Protein AF-A0A2M7XTB3-F1 (afdb_monomer)

Structure (mmCIF, N/CA/C/O backbone):
data_AF-A0A2M7XTB3-F1
#
_entry.id   AF-A0A2M7XTB3-F1
#
loop_
_atom_site.group_PDB
_atom_site.id
_atom_site.type_symbol
_atom_site.label_atom_id
_atom_site.label_alt_id
_atom_site.label_comp_id
_atom_site.label_asym_id
_atom_site.label_entity_id
_atom_site.label_seq_id
_atom_site.pdbx_PDB_ins_code
_atom_site.Cartn_x
_atom_site.Cartn_y
_atom_site.Cartn_z
_atom_site.occupancy
_atom_site.B_iso_or_equiv
_atom_site.auth_seq_id
_atom_site.auth_comp_id
_atom_site.auth_asym_id
_atom_site.auth_atom_id
_atom_site.pdbx_PDB_model_num
ATOM 1 N N . MET A 1 1 ? -16.590 -21.324 5.768 1.00 47.69 1 MET A N 1
ATOM 2 C CA . MET A 1 1 ? -17.124 -20.169 6.522 1.00 47.69 1 MET A CA 1
ATOM 3 C C . MET A 1 1 ? -16.622 -18.913 5.828 1.00 47.69 1 MET A C 1
ATOM 5 O O . MET A 1 1 ? -15.413 -18.747 5.748 1.00 47.69 1 MET A O 1
ATOM 9 N N . ALA A 1 2 ? -17.500 -18.101 5.238 1.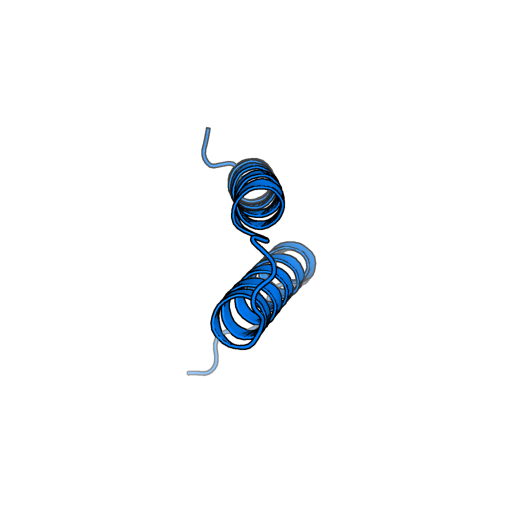00 64.00 2 ALA A N 1
ATOM 10 C CA . ALA A 1 2 ? -17.094 -16.834 4.629 1.00 64.00 2 ALA A CA 1
ATOM 11 C C . ALA A 1 2 ? -16.771 -15.829 5.744 1.00 64.00 2 ALA A C 1
ATOM 13 O O . ALA A 1 2 ? -17.563 -15.674 6.673 1.00 64.00 2 ALA A O 1
ATOM 14 N N . ARG A 1 3 ? -15.600 -15.189 5.689 1.00 74.50 3 ARG A N 1
ATOM 15 C CA . ARG A 1 3 ? -15.240 -14.124 6.631 1.00 74.50 3 ARG A CA 1
ATOM 16 C C . ARG A 1 3 ? -16.077 -12.894 6.277 1.00 74.50 3 ARG A C 1
ATOM 18 O O . ARG A 1 3 ? -15.973 -12.392 5.162 1.00 74.50 3 ARG A O 1
ATOM 25 N N . ALA A 1 4 ? -16.935 -12.454 7.194 1.00 81.25 4 ALA A N 1
ATOM 26 C CA . ALA A 1 4 ? -17.653 -11.196 7.037 1.00 81.25 4 ALA A CA 1
ATOM 27 C C . ALA A 1 4 ? -16.639 -10.050 7.137 1.00 81.25 4 ALA A C 1
ATOM 29 O O . ALA A 1 4 ? -15.950 -9.934 8.149 1.00 81.25 4 ALA A O 1
ATOM 30 N N . VAL A 1 5 ? -16.521 -9.258 6.071 1.00 82.81 5 VAL A N 1
ATOM 31 C CA . VAL A 1 5 ? -15.691 -8.049 6.052 1.00 82.81 5 VAL A CA 1
ATOM 32 C C . VAL A 1 5 ? -16.349 -7.014 6.948 1.00 82.81 5 VAL A C 1
ATOM 34 O O . VAL A 1 5 ? -17.517 -6.669 6.750 1.00 82.81 5 VAL A O 1
ATOM 37 N N . LEU A 1 6 ? -15.608 -6.531 7.937 1.00 89.56 6 LEU A N 1
ATOM 38 C CA . LEU A 1 6 ? -16.098 -5.483 8.823 1.00 89.56 6 LEU A CA 1
ATOM 39 C C . LEU A 1 6 ? -15.976 -4.128 8.122 1.00 89.56 6 LEU A C 1
ATOM 41 O O . LEU A 1 6 ? -15.092 -3.914 7.297 1.00 89.56 6 LEU A O 1
ATOM 45 N N . GLU A 1 7 ? -16.864 -3.184 8.430 1.00 85.88 7 GLU A N 1
ATOM 46 C CA . GLU A 1 7 ? -16.875 -1.895 7.721 1.00 85.88 7 GLU A CA 1
ATOM 47 C C . GLU A 1 7 ? -15.566 -1.116 7.880 1.00 85.88 7 GLU A C 1
ATOM 49 O O . GLU A 1 7 ? -15.123 -0.458 6.943 1.00 85.88 7 GLU A O 1
ATOM 54 N N . PHE A 1 8 ? -14.906 -1.261 9.030 1.00 86.88 8 PHE A N 1
ATOM 55 C CA . PHE A 1 8 ? -13.593 -0.674 9.287 1.00 86.88 8 PHE A CA 1
ATOM 56 C C . PHE A 1 8 ? -12.448 -1.372 8.533 1.00 86.88 8 PHE A C 1
ATOM 58 O O . PHE A 1 8 ? -11.370 -0.799 8.418 1.00 86.88 8 PHE A O 1
ATOM 65 N N . GLU A 1 9 ? -12.656 -2.590 8.018 1.00 88.75 9 GLU A N 1
ATOM 66 C CA . GLU A 1 9 ? -11.682 -3.302 7.177 1.00 88.75 9 GLU A CA 1
ATOM 67 C C . GLU A 1 9 ? -11.772 -2.854 5.706 1.00 88.75 9 GLU A C 1
ATOM 69 O O . GLU A 1 9 ? -10.807 -3.035 4.965 1.00 88.75 9 GLU A O 1
ATOM 74 N N . LYS A 1 10 ? -12.879 -2.224 5.268 1.00 90.50 10 LYS A N 1
ATOM 75 C CA . LYS A 1 10 ? -13.048 -1.755 3.876 1.00 90.50 10 LYS A CA 1
ATOM 76 C C . LYS A 1 10 ? -11.907 -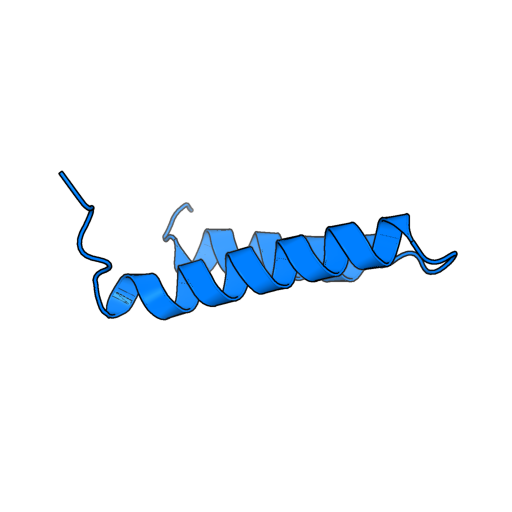0.837 3.404 1.00 90.50 10 LYS A C 1
ATOM 78 O O . LYS A 1 10 ? -11.341 -1.137 2.355 1.00 90.50 10 LYS A O 1
ATOM 83 N N . PRO A 1 11 ? -11.487 0.201 4.159 1.00 91.62 11 PRO A N 1
ATOM 84 C CA . PRO A 1 11 ? -10.407 1.087 3.718 1.00 91.62 11 PRO A CA 1
ATOM 85 C C . PRO A 1 11 ? -9.065 0.365 3.553 1.00 91.62 11 PRO A C 1
ATOM 87 O O . PRO A 1 11 ? -8.276 0.720 2.680 1.00 91.62 11 PRO A O 1
ATOM 90 N N . LEU A 1 12 ? -8.801 -0.654 4.380 1.00 93.31 12 LEU A N 1
ATOM 91 C CA . LEU A 1 12 ? -7.600 -1.481 4.266 1.00 93.31 12 LEU A CA 1
ATOM 92 C C . LEU A 1 12 ? -7.660 -2.344 3.008 1.00 93.31 12 LEU A C 1
ATOM 94 O O . LEU A 1 12 ? -6.727 -2.319 2.215 1.00 93.31 12 LEU A O 1
ATOM 98 N N . ILE A 1 13 ? -8.775 -3.041 2.789 1.00 93.88 13 ILE A N 1
ATOM 99 C CA . ILE A 1 13 ? -8.969 -3.914 1.623 1.00 93.88 13 ILE A CA 1
ATOM 100 C C . ILE A 1 13 ? -8.870 -3.120 0.315 1.00 93.88 13 ILE A C 1
ATOM 102 O O . ILE A 1 13 ? -8.208 -3.559 -0.623 1.00 93.88 13 ILE A O 1
ATOM 106 N N . GLU A 1 14 ? -9.490 -1.942 0.248 1.00 95.00 14 GLU A N 1
ATOM 107 C CA . GLU A 1 14 ? -9.406 -1.055 -0.918 1.00 95.00 14 GLU A CA 1
ATOM 108 C C . GLU A 1 14 ? -7.961 -0.612 -1.189 1.00 95.00 14 GLU A C 1
ATOM 110 O O . GLU A 1 14 ? -7.510 -0.593 -2.337 1.00 95.00 14 GLU A O 1
ATOM 115 N N . LEU A 1 15 ? -7.205 -0.295 -0.134 1.00 95.44 15 LEU A N 1
ATOM 116 C CA . LEU A 1 15 ? -5.804 0.090 -0.258 1.00 95.44 15 LEU A CA 1
ATOM 117 C C . LEU A 1 15 ? -4.923 -1.086 -0.713 1.00 95.44 15 LEU A C 1
ATOM 119 O O . LEU A 1 15 ? -4.072 -0.896 -1.582 1.00 95.44 15 LEU A O 1
ATOM 123 N N . GLU A 1 16 ? -5.151 -2.299 -0.201 1.00 95.19 16 GLU A N 1
ATOM 124 C CA . GLU A 1 16 ? -4.460 -3.519 -0.650 1.00 95.19 16 GLU A CA 1
ATOM 125 C C . GLU A 1 16 ? -4.730 -3.816 -2.127 1.00 95.19 16 GLU A C 1
ATOM 127 O O . GLU A 1 16 ? -3.802 -4.114 -2.884 1.00 95.19 16 GLU A O 1
ATOM 132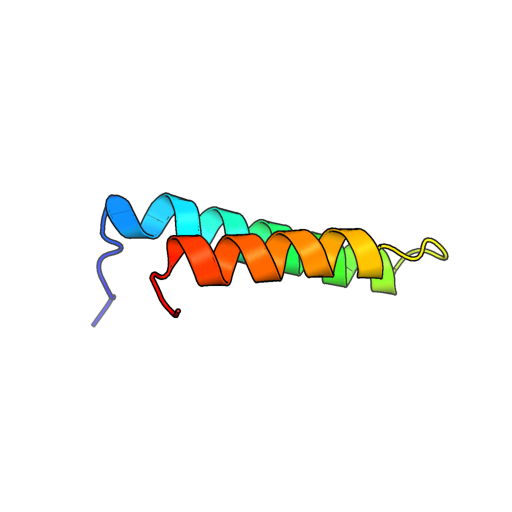 N N . GLN A 1 17 ? -5.990 -3.702 -2.557 1.00 96.31 17 GLN A N 1
ATOM 133 C CA . GLN A 1 17 ? -6.374 -3.895 -3.956 1.00 96.31 17 GLN A CA 1
ATOM 134 C C . GLN A 1 17 ? -5.665 -2.892 -4.864 1.00 96.31 17 GLN A C 1
ATOM 136 O O . GLN A 1 17 ? -5.061 -3.283 -5.862 1.00 96.31 17 GLN A O 1
ATOM 141 N N . LYS A 1 18 ? -5.645 -1.618 -4.470 1.00 95.75 18 LYS A N 1
ATOM 142 C CA . LYS A 1 18 ? -4.985 -0.559 -5.233 1.00 95.75 18 LYS A CA 1
ATOM 143 C C . LYS A 1 18 ? -3.470 -0.759 -5.340 1.00 95.75 18 LYS A C 1
ATOM 145 O O . LYS A 1 18 ? -2.894 -0.519 -6.399 1.00 95.75 18 LYS A O 1
ATOM 150 N N . ILE A 1 19 ? -2.817 -1.219 -4.270 1.00 95.88 19 ILE A N 1
ATOM 151 C CA . ILE A 1 19 ? -1.388 -1.578 -4.294 1.00 95.88 19 ILE A CA 1
ATOM 152 C C . ILE A 1 19 ? -1.144 -2.706 -5.299 1.00 95.88 19 ILE A C 1
ATOM 154 O O . ILE A 1 19 ? -0.246 -2.597 -6.130 1.00 95.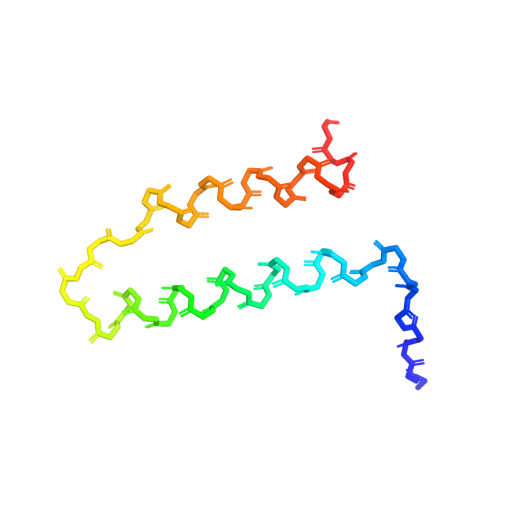88 19 ILE A O 1
ATOM 158 N N . LYS A 1 20 ? -1.970 -3.756 -5.262 1.00 95.44 20 LYS A N 1
ATOM 159 C CA . LYS A 1 20 ? -1.850 -4.907 -6.163 1.00 95.44 20 LYS A CA 1
ATOM 160 C C . LYS A 1 20 ? -2.035 -4.520 -7.631 1.00 95.44 20 LYS A C 1
ATOM 162 O O . LYS A 1 20 ? -1.304 -5.007 -8.488 1.00 95.44 20 LYS A O 1
ATOM 167 N N . GLU A 1 21 ? -2.989 -3.643 -7.928 1.00 94.50 21 GLU A N 1
ATOM 168 C CA . GLU A 1 21 ? -3.191 -3.115 -9.281 1.00 94.50 21 GLU A CA 1
ATOM 169 C C . GLU A 1 21 ? -1.959 -2.352 -9.776 1.00 94.50 21 GLU A C 1
ATOM 171 O O . GLU A 1 21 ? -1.488 -2.610 -10.882 1.00 94.50 21 GLU A O 1
ATOM 176 N N . MET A 1 22 ? -1.380 -1.478 -8.946 1.00 93.62 22 MET A N 1
ATOM 177 C CA . MET A 1 22 ? -0.150 -0.762 -9.301 1.00 93.62 22 MET A CA 1
ATOM 178 C C . MET A 1 22 ? 1.050 -1.687 -9.480 1.00 93.62 22 MET A C 1
ATOM 180 O O . MET A 1 22 ? 1.843 -1.463 -10.388 1.00 93.62 22 MET A O 1
ATOM 184 N N . GLU A 1 23 ? 1.189 -2.728 -8.658 1.00 92.50 23 GLU A N 1
ATOM 185 C CA . GLU A 1 23 ? 2.239 -3.734 -8.843 1.00 92.50 23 GLU A CA 1
ATOM 186 C C . GLU A 1 23 ? 2.094 -4.421 -10.206 1.00 92.50 23 GLU A C 1
ATOM 188 O O . GLU A 1 23 ? 3.063 -4.496 -10.958 1.00 92.50 23 GLU A O 1
ATOM 193 N N . ILE A 1 24 ? 0.878 -4.835 -10.578 1.00 92.88 24 ILE A N 1
ATOM 194 C CA . ILE A 1 24 ? 0.602 -5.433 -11.893 1.00 92.88 24 ILE A CA 1
ATOM 195 C C . ILE A 1 24 ? 0.934 -4.443 -13.019 1.00 92.88 24 ILE A C 1
ATOM 197 O O . ILE A 1 24 ? 1.657 -4.801 -13.949 1.00 92.88 24 ILE A O 1
ATOM 201 N N . MET A 1 25 ? 0.474 -3.193 -12.928 1.00 90.50 25 MET A N 1
ATOM 202 C CA . MET A 1 25 ? 0.750 -2.159 -13.934 1.00 90.50 25 MET A CA 1
ATOM 203 C C . MET A 1 25 ? 2.245 -1.851 -14.064 1.00 90.50 25 MET A C 1
ATOM 205 O O . MET A 1 25 ? 2.746 -1.690 -15.176 1.00 90.50 25 MET A O 1
ATOM 209 N N . SER A 1 26 ? 2.975 -1.819 -12.948 1.00 89.06 26 SER A N 1
ATOM 210 C CA . SER A 1 26 ? 4.425 -1.616 -12.939 1.00 89.06 26 SER A CA 1
ATOM 211 C C . SER A 1 26 ? 5.171 -2.767 -13.610 1.00 89.06 26 SER A C 1
ATOM 213 O O . SER A 1 26 ? 6.222 -2.537 -14.187 1.00 89.06 26 SER A O 1
ATOM 215 N N . THR A 1 27 ? 4.644 -3.998 -13.567 1.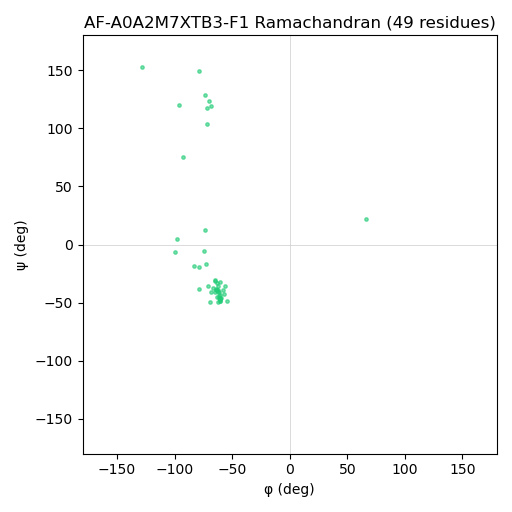00 88.12 27 THR A N 1
ATOM 216 C CA . THR A 1 27 ? 5.244 -5.122 -14.313 1.00 88.12 27 THR A CA 1
ATOM 217 C C . THR A 1 27 ? 4.899 -5.133 -15.801 1.00 88.12 27 THR A C 1
ATOM 219 O O . THR A 1 27 ? 5.581 -5.794 -16.579 1.00 88.12 27 THR A O 1
ATOM 222 N N . GLN A 1 28 ? 3.837 -4.431 -16.204 1.00 89.75 28 GLN A N 1
ATOM 223 C CA . GLN A 1 28 ? 3.349 -4.387 -17.586 1.00 89.75 28 GLN A CA 1
ATOM 224 C C . GLN A 1 28 ? 3.787 -3.128 -18.346 1.00 89.75 28 GLN A C 1
ATOM 226 O O . GLN A 1 28 ? 3.534 -3.024 -19.544 1.00 89.75 28 GLN A O 1
ATOM 231 N N . SER A 1 29 ? 4.418 -2.171 -17.666 1.00 83.94 29 SER A N 1
ATOM 232 C CA . SER A 1 29 ? 4.875 -0.909 -18.244 1.00 83.94 29 SER A CA 1
ATOM 233 C C . SER A 1 29 ? 6.348 -0.671 -17.928 1.00 83.94 29 SER A C 1
ATOM 235 O O . SER A 1 29 ? 6.837 -1.093 -16.888 1.00 83.94 29 SER A O 1
ATOM 237 N N . ASP A 1 30 ? 7.045 0.071 -18.789 1.00 86.81 30 ASP A N 1
ATOM 238 C CA . ASP A 1 30 ? 8.424 0.526 -18.538 1.00 86.81 30 ASP A CA 1
ATOM 239 C C . ASP A 1 30 ? 8.499 1.657 -17.485 1.00 86.81 30 ASP A C 1
ATOM 241 O O . ASP A 1 30 ? 9.519 2.333 -17.343 1.00 86.81 30 ASP A O 1
ATOM 245 N N . VAL A 1 31 ? 7.402 1.912 -16.760 1.00 87.06 31 VAL A N 1
ATOM 246 C CA . VAL A 1 31 ? 7.303 2.968 -15.753 1.00 87.06 31 VAL A CA 1
ATOM 247 C C . VAL A 1 31 ? 7.582 2.380 -14.375 1.00 87.06 31 VAL A C 1
ATOM 249 O O . VAL A 1 31 ? 6.849 1.519 -13.889 1.00 87.06 31 VAL A O 1
ATOM 252 N N . ASP A 1 32 ? 8.611 2.901 -13.710 1.00 87.94 32 ASP A N 1
ATOM 253 C CA . ASP A 1 32 ? 8.898 2.563 -12.319 1.00 87.94 32 ASP A CA 1
ATOM 254 C C . ASP A 1 32 ? 7.865 3.205 -11.379 1.00 87.94 32 ASP A C 1
ATOM 256 O O . ASP A 1 32 ? 7.908 4.403 -11.091 1.00 87.94 32 ASP A O 1
ATOM 260 N N . MET A 1 33 ? 6.929 2.392 -10.887 1.00 91.38 33 MET A N 1
ATOM 261 C CA . MET A 1 33 ? 5.944 2.801 -9.881 1.00 91.38 33 MET A CA 1
ATOM 262 C C . MET A 1 33 ? 6.351 2.397 -8.456 1.00 91.38 33 MET A C 1
ATOM 264 O O . MET A 1 33 ? 5.592 2.624 -7.509 1.00 91.38 33 MET A O 1
ATOM 268 N N . SER A 1 34 ? 7.546 1.823 -8.264 1.00 91.19 34 SER A N 1
ATOM 269 C CA . SER A 1 34 ? 8.019 1.351 -6.958 1.00 91.19 34 SER A CA 1
ATOM 270 C C . SER A 1 34 ? 8.027 2.422 -5.853 1.00 91.19 34 SER A C 1
ATOM 272 O O . SER A 1 34 ? 7.657 2.077 -4.722 1.00 91.19 34 SER A O 1
ATOM 274 N N . PRO A 1 35 ? 8.332 3.716 -6.115 1.00 93.94 35 PRO A N 1
ATOM 275 C CA . PRO A 1 35 ? 8.301 4.739 -5.070 1.00 93.94 35 PRO A CA 1
ATOM 276 C C . PRO A 1 35 ? 6.886 4.993 -4.544 1.00 93.94 35 PRO A C 1
ATOM 278 O O . PRO A 1 35 ? 6.692 5.203 -3.347 1.00 93.94 35 PRO A O 1
ATOM 281 N N . GLU A 1 36 ? 5.888 4.951 -5.425 1.00 94.06 36 GLU A N 1
ATOM 282 C CA . GLU A 1 36 ? 4.498 5.234 -5.066 1.00 94.06 36 GLU A CA 1
ATOM 283 C C . GLU A 1 36 ? 3.849 4.024 -4.381 1.00 94.06 36 GLU A C 1
ATOM 285 O O . GLU A 1 36 ? 3.163 4.172 -3.368 1.00 94.06 36 GLU A O 1
ATOM 290 N N . ILE A 1 37 ? 4.166 2.811 -4.851 1.00 95.19 37 ILE A N 1
ATOM 291 C CA . ILE A 1 37 ? 3.795 1.553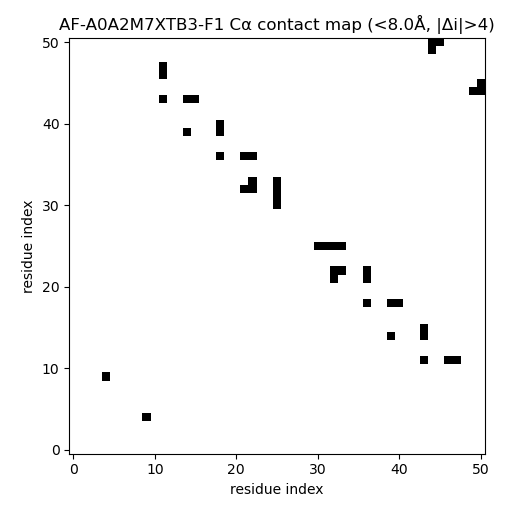 -4.186 1.00 95.19 37 ILE A CA 1
ATOM 292 C C . ILE A 1 37 ? 4.331 1.526 -2.750 1.00 95.19 37 ILE A C 1
ATOM 294 O O . ILE A 1 37 ? 3.611 1.134 -1.829 1.00 95.19 37 ILE A O 1
ATOM 298 N N . LYS A 1 38 ? 5.576 1.974 -2.532 1.00 95.88 38 LYS A N 1
ATOM 299 C CA . LYS A 1 38 ? 6.180 2.032 -1.195 1.00 95.88 38 LYS A CA 1
ATOM 300 C C . LYS A 1 38 ? 5.387 2.938 -0.248 1.00 95.88 38 LYS A C 1
ATOM 302 O O . LYS A 1 38 ? 5.030 2.489 0.838 1.00 95.88 38 LYS A O 1
ATOM 307 N N . LYS A 1 39 ? 5.040 4.156 -0.675 1.00 95.94 39 LYS A N 1
ATOM 308 C CA . LYS A 1 39 ? 4.230 5.091 0.133 1.00 95.94 39 LYS A CA 1
ATOM 309 C C . LYS A 1 39 ? 2.872 4.501 0.515 1.00 95.94 39 LYS A C 1
ATOM 311 O O . LYS A 1 39 ? 2.387 4.699 1.625 1.00 95.94 39 LYS A O 1
ATOM 316 N N . LEU A 1 40 ? 2.240 3.767 -0.399 1.00 95.38 40 LEU A N 1
ATOM 317 C CA . LEU A 1 40 ? 0.943 3.144 -0.132 1.00 95.38 40 LEU A CA 1
ATOM 318 C C . LEU A 1 40 ? 1.051 1.979 0.853 1.00 95.38 40 LEU A C 1
ATOM 320 O O . LEU A 1 40 ? 0.170 1.830 1.696 1.00 95.38 40 LEU A O 1
ATOM 324 N N . LYS A 1 41 ? 2.137 1.199 0.796 1.00 94.56 41 LYS A N 1
ATOM 325 C CA . LYS A 1 41 ? 2.434 0.154 1.789 1.00 94.56 41 LYS A CA 1
ATOM 326 C C . LYS A 1 41 ? 2.691 0.742 3.176 1.00 94.56 41 LYS A C 1
ATOM 328 O O . LYS A 1 41 ? 2.174 0.205 4.149 1.00 94.56 41 LYS A O 1
ATOM 333 N N . GLU A 1 42 ? 3.418 1.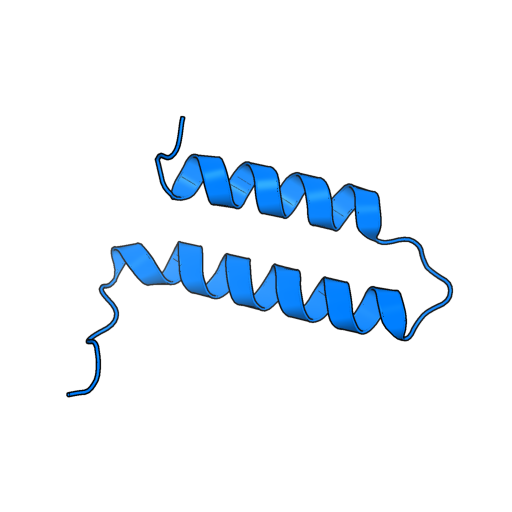855 3.260 1.00 95.38 42 GLU A N 1
ATOM 334 C CA . GLU A 1 42 ? 3.631 2.589 4.518 1.00 95.38 42 GLU A CA 1
ATOM 335 C C . GLU A 1 42 ? 2.289 3.067 5.105 1.00 95.38 42 GLU A C 1
ATOM 337 O O . GLU A 1 42 ? 1.964 2.782 6.259 1.00 95.38 42 GLU A O 1
ATOM 342 N N . LYS A 1 43 ? 1.428 3.667 4.276 1.00 93.81 43 LYS A N 1
ATOM 343 C CA . LYS A 1 43 ? 0.079 4.078 4.692 1.00 93.81 43 LYS A CA 1
ATOM 344 C C . LYS A 1 43 ? -0.810 2.901 5.112 1.00 93.81 43 LYS A C 1
ATOM 346 O O . LYS A 1 43 ? -1.619 3.031 6.029 1.00 93.81 43 LYS A O 1
ATOM 351 N N . LEU A 1 44 ? -0.672 1.747 4.458 1.00 94.00 44 LEU A N 1
ATOM 352 C CA . LEU A 1 44 ? -1.377 0.524 4.842 1.00 94.00 44 LEU A CA 1
ATOM 353 C C . LEU A 1 44 ? -0.945 0.063 6.239 1.00 94.00 44 LEU A C 1
ATOM 355 O O . LEU A 1 44 ? -1.796 -0.271 7.060 1.00 94.00 44 LEU A O 1
ATOM 359 N N . THR A 1 45 ? 0.360 0.069 6.527 1.00 92.56 45 THR A N 1
ATOM 360 C CA . THR A 1 45 ? 0.873 -0.304 7.853 1.00 92.56 45 THR A CA 1
ATOM 361 C C . THR A 1 45 ? 0.399 0.643 8.953 1.00 92.56 45 THR A C 1
ATOM 363 O O . THR A 1 45 ? 0.010 0.169 10.022 1.00 92.56 45 THR A O 1
ATOM 366 N N . GLU A 1 46 ? 0.332 1.947 8.667 1.00 92.06 46 GLU A N 1
ATOM 367 C CA . GLU A 1 46 ? -0.233 2.949 9.579 1.00 92.06 46 GLU A CA 1
ATOM 368 C C . GLU A 1 46 ? -1.719 2.686 9.861 1.00 92.06 46 GLU A C 1
ATOM 370 O O . GLU A 1 46 ? -2.130 2.618 11.019 1.00 92.06 46 GLU A O 1
ATOM 375 N N . LEU A 1 47 ? -2.528 2.470 8.817 1.00 88.88 47 LEU A N 1
ATOM 376 C CA . LEU A 1 47 ? -3.963 2.185 8.952 1.00 88.88 47 LEU A CA 1
ATOM 377 C C . LEU A 1 47 ? -4.243 0.856 9.661 1.00 88.88 47 LEU A C 1
ATOM 379 O O . LEU A 1 47 ? -5.250 0.727 10.354 1.00 88.88 47 LEU A O 1
ATOM 383 N N . ALA A 1 48 ? -3.358 -0.128 9.505 1.00 88.06 48 ALA A N 1
ATOM 384 C CA . ALA A 1 48 ? -3.461 -1.415 10.183 1.00 88.06 48 ALA A CA 1
ATOM 385 C C . ALA A 1 48 ? -3.084 -1.340 11.675 1.00 88.06 48 ALA A C 1
ATOM 387 O O . ALA A 1 48 ? -3.199 -2.348 12.374 1.00 88.06 48 ALA A O 1
ATOM 388 N N . GLY A 1 49 ? -2.607 -0.185 12.162 1.00 84.25 49 GLY A N 1
ATOM 389 C CA . GLY A 1 49 ? -2.168 -0.002 13.546 1.00 84.25 49 GLY A CA 1
ATOM 390 C C . GLY A 1 49 ? -0.928 -0.824 13.904 1.00 84.25 49 GLY A C 1
ATOM 391 O O . GLY A 1 49 ? -0.708 -1.126 15.075 1.00 84.25 49 GLY A O 1
ATOM 392 N N . LYS A 1 50 ? -0.137 -1.230 12.903 1.00 69.12 50 LYS A N 1
ATOM 393 C CA . LYS A 1 50 ? 1.114 -1.971 13.095 1.00 69.12 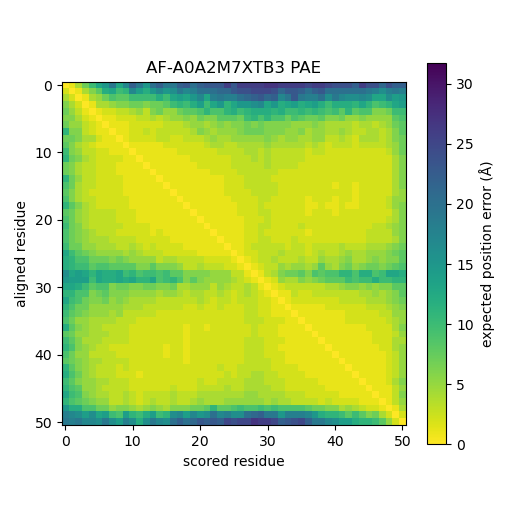50 LYS A CA 1
ATOM 394 C C . LYS A 1 50 ? 2.277 -0.980 13.169 1.00 69.12 50 LYS A C 1
ATOM 396 O O . LYS A 1 50 ? 3.013 -0.829 12.199 1.00 69.12 50 LYS A O 1
ATOM 401 N N . THR A 1 51 ? 2.396 -0.291 14.300 1.00 49.41 51 THR A N 1
ATOM 402 C CA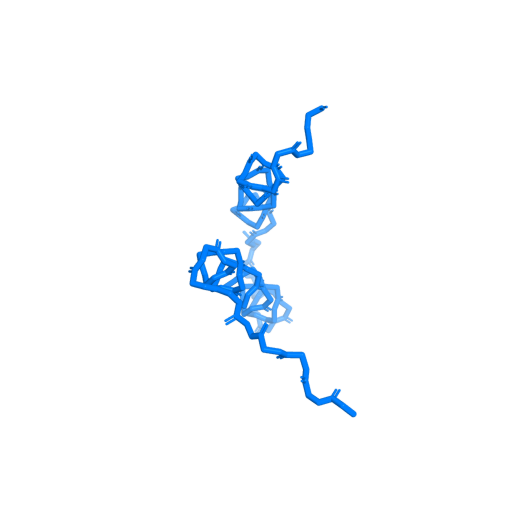 . THR A 1 51 ? 3.584 0.491 14.694 1.00 49.41 51 THR A CA 1
ATOM 403 C C . THR A 1 51 ? 4.413 -0.270 15.707 1.00 49.41 51 THR A C 1
ATOM 405 O O . THR A 1 51 ? 3.789 -0.811 16.648 1.00 49.41 51 THR A O 1
#

Secondary structure (DSSP, 8-state):
-PPPPPGGGHHHHHHHHHHHHHHHHHHHSSS--HHHHHHHHHHHHHHTT--

Solvent-accessible surface area (backbone atoms only — not comparable to full-atom values): 3169 Å² total; per-residue (Å²): 133,87,81,81,81,52,80,84,46,46,68,54,54,54,49,53,52,52,46,52,51,50,54,53,50,34,75,76,40,100,51,88,45,64,72,60,49,49,56,51,52,53,51,47,36,58,74,68,68,67,124

Radius of gyration: 12.99 Å; Cα contacts (8 Å, |Δi|>4): 22; chains: 1; bounding box: 27×25×33 Å

pLDDT: mean 88.46, std 10.36, range [47.69, 96.31]

Foldseek 3Di:
DDDDQDPLCVVLVVLVVVLVVVVVVCVVDPDPCPVVSVVSVVVSCVSVVPD

Mean predicted aligned error: 4.9 Å

Nearest PDB structures (foldseek):
  5u4i-assembly1_Z  TM=7.939E-01  e=2.449E+00  Escherichia coli K-12
  5h5u-assembly1_Z  TM=7.925E-01  e=2.618E+00  Escherichia coli K-12
  7phb-assembly1_w  TM=7.608E-01  e=2.449E+00  Mycoplasmoides pneumoniae M129
  7phc-assembly1_w  TM=7.648E-01  e=2.290E+00  Mycoplasmoides pneumoniae M129
  4v9j-assembly1_B2  TM=7.937E-01  e=6.679E+00  Thermus thermophilus HB27

Sequence (51 aa):
MARAVLEFEKPLIELEQKIKEMEIMSTQSDVDMSPEIKKLKEKLTELAGKT